Protein AF-A0A9R1XN30-F1 (afdb_monomer)

Sequence (124 aa):
MEALRVLDIILRQHATKQGCLLVRQSFFHNDVKNFADVGGGVLRCRGFHSSFRTSQGGLSLNIDVSTTMIIQPGPVVDFLIANQNVKDPYSVDWAKAKRTLKNLRVKTSPTNTEYKITGLSEKP

Mean predicted aligned error: 4.62 Å

Radius of gyration: 19.29 Å; Cα contacts (8 Å, |Δi|>4): 174; chains: 1; bounding box: 49×26×51 Å

Secondary structure (DSSP, 8-state):
-HHHHHHHHHHHHHHHHTTPEEETTEEE---GGGEEEEETTEEEEEEEEEEEEEETTEEEEEEEEEEEEEEPSS-HHHHHHHHHT-SSGGG--HHHHHHHHTT-EEE-TTT--EEE-----S--

Structure (mmCIF, N/CA/C/O backbone):
data_AF-A0A9R1XN30-F1
#
_entry.id   AF-A0A9R1XN30-F1
#
loop_
_atom_site.group_PDB
_atom_site.id
_atom_site.type_symbol
_atom_site.label_atom_id
_atom_site.label_alt_id
_atom_site.label_comp_id
_atom_site.label_asym_id
_atom_site.label_entity_id
_atom_site.label_seq_id
_atom_site.pdbx_PDB_ins_code
_atom_site.Cartn_x
_atom_site.Cartn_y
_atom_site.Cartn_z
_atom_site.occupancy
_atom_site.B_iso_or_equiv
_atom_site.auth_seq_id
_atom_site.auth_comp_id
_atom_site.auth_asym_id
_atom_site.auth_atom_id
_atom_site.pdbx_PDB_model_num
ATOM 1 N N . MET A 1 1 ? -23.184 12.483 19.495 1.00 63.50 1 MET A N 1
ATOM 2 C CA . MET A 1 1 ? -22.300 12.014 18.401 1.00 63.50 1 MET A CA 1
ATOM 3 C C . MET A 1 1 ? -20.848 12.440 18.597 1.00 63.50 1 MET A C 1
ATOM 5 O O . MET A 1 1 ? -19.976 11.605 18.402 1.00 63.50 1 MET A O 1
ATOM 9 N N . GLU A 1 2 ? -20.578 13.670 19.048 1.00 83.38 2 GLU A N 1
ATOM 10 C CA . GLU A 1 2 ? -19.204 14.181 19.225 1.00 83.38 2 GLU A CA 1
ATOM 11 C C . GLU A 1 2 ? -18.306 13.333 20.143 1.00 83.38 2 GLU A C 1
ATOM 13 O O . GLU A 1 2 ? -17.148 13.105 19.812 1.00 83.38 2 GLU A O 1
ATOM 18 N N . ALA A 1 3 ? -18.830 12.776 21.242 1.00 89.06 3 ALA A N 1
ATOM 19 C CA . ALA A 1 3 ? -18.029 11.948 22.152 1.00 89.06 3 ALA A CA 1
ATOM 20 C C . ALA A 1 3 ? -17.446 10.684 21.482 1.00 89.06 3 ALA A C 1
ATOM 22 O O . ALA A 1 3 ? -16.277 10.371 21.683 1.00 89.06 3 ALA A O 1
ATOM 23 N N . LEU A 1 4 ? -18.218 9.991 20.631 1.00 92.38 4 LEU A N 1
ATOM 24 C CA . LEU A 1 4 ? -17.714 8.829 19.879 1.00 92.38 4 LEU A CA 1
ATOM 25 C C . LEU A 1 4 ? -16.614 9.234 18.898 1.00 92.38 4 LEU A C 1
ATOM 27 O O . LEU A 1 4 ? -15.606 8.546 18.772 1.00 92.38 4 LEU A O 1
ATOM 31 N N . ARG A 1 5 ? -16.784 10.387 18.244 1.00 91.06 5 ARG A N 1
ATOM 32 C CA . ARG A 1 5 ? -15.788 10.929 17.321 1.00 91.06 5 ARG A CA 1
ATOM 33 C C . ARG A 1 5 ? -14.474 11.239 18.036 1.00 91.06 5 ARG A C 1
ATOM 35 O O . ARG A 1 5 ? -13.416 10.950 17.489 1.00 91.06 5 ARG A O 1
ATOM 42 N N . VAL A 1 6 ? -14.530 11.792 19.249 1.00 95.06 6 VAL A N 1
ATOM 43 C CA . VAL A 1 6 ? -13.336 12.024 20.079 1.00 95.06 6 VAL A CA 1
ATOM 44 C C . VAL A 1 6 ? -12.625 10.704 20.379 1.00 95.06 6 VAL A C 1
ATOM 46 O O . VAL A 1 6 ? -11.412 10.618 20.205 1.00 95.06 6 VAL A O 1
ATOM 49 N N . LEU A 1 7 ? -13.363 9.658 20.751 1.00 95.31 7 LEU A N 1
ATOM 50 C CA . LEU A 1 7 ? -12.785 8.339 21.019 1.00 95.31 7 LEU A CA 1
ATOM 51 C C . LEU A 1 7 ? -12.140 7.710 19.768 1.00 95.31 7 LEU A C 1
ATOM 53 O O . LEU A 1 7 ? -11.019 7.205 19.843 1.00 95.31 7 LEU A O 1
ATOM 57 N N . ASP A 1 8 ? -12.789 7.806 18.605 1.00 93.44 8 ASP A N 1
ATOM 58 C CA . ASP A 1 8 ? -12.220 7.350 17.328 1.00 93.44 8 ASP A CA 1
ATOM 59 C C . ASP A 1 8 ? -10.950 8.139 16.949 1.00 93.44 8 ASP A C 1
ATOM 61 O O . ASP A 1 8 ? -9.981 7.574 16.433 1.00 93.44 8 ASP A O 1
ATOM 65 N N . ILE A 1 9 ? -10.916 9.449 17.227 1.00 94.06 9 ILE A N 1
ATOM 66 C CA . ILE A 1 9 ? -9.724 10.286 17.025 1.00 94.06 9 ILE A CA 1
ATOM 67 C C . ILE A 1 9 ? -8.586 9.833 17.944 1.00 94.06 9 ILE A C 1
ATOM 69 O O . ILE A 1 9 ? -7.452 9.732 17.474 1.00 94.06 9 ILE A O 1
ATOM 73 N N . ILE A 1 10 ? -8.868 9.525 19.213 1.00 94.62 10 ILE A N 1
ATOM 74 C CA . ILE A 1 10 ? -7.865 9.032 20.168 1.00 94.62 10 ILE A CA 1
ATOM 75 C C . ILE A 1 10 ? -7.244 7.723 19.667 1.00 94.62 10 ILE A C 1
ATOM 77 O O . ILE A 1 10 ? -6.015 7.618 19.632 1.00 94.62 10 ILE A O 1
ATOM 81 N N . LEU A 1 11 ? -8.054 6.762 19.203 1.00 93.62 11 LEU A N 1
ATOM 82 C CA . LEU A 1 11 ? -7.545 5.520 18.600 1.00 93.62 11 LEU A CA 1
ATOM 83 C C . LEU A 1 11 ? -6.632 5.810 17.410 1.00 93.62 11 LEU A C 1
ATOM 85 O O . LEU A 1 11 ? -5.521 5.285 17.320 1.00 93.62 11 LEU A O 1
ATOM 89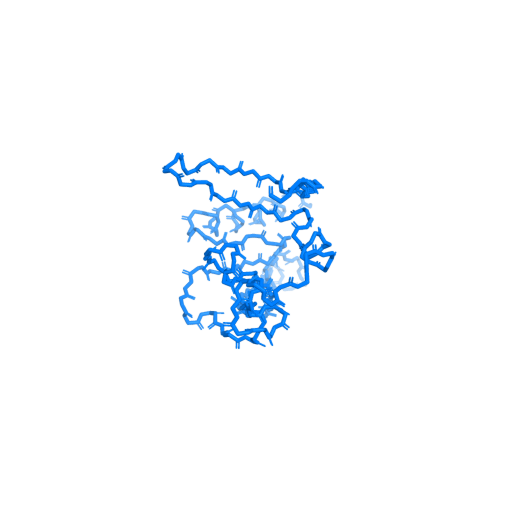 N N . ARG A 1 12 ? -7.067 6.702 16.517 1.00 93.75 12 ARG A N 1
ATOM 90 C CA . ARG A 1 12 ? -6.293 7.068 15.331 1.00 93.75 12 ARG A CA 1
ATOM 91 C C . ARG A 1 12 ? -4.970 7.743 15.675 1.00 93.75 12 ARG A C 1
ATOM 93 O O . ARG A 1 12 ? -3.946 7.425 15.068 1.00 93.75 12 ARG A O 1
ATOM 100 N N . GLN A 1 13 ? -4.966 8.652 16.643 1.00 93.62 13 GLN A N 1
ATOM 101 C CA . GLN A 1 13 ? -3.751 9.314 17.116 1.00 93.62 13 GLN A CA 1
ATOM 102 C C . GLN A 1 13 ? -2.799 8.322 17.785 1.00 93.62 13 GLN A C 1
ATOM 104 O O . GLN A 1 13 ? -1.595 8.377 17.540 1.00 93.62 13 GLN A O 1
ATOM 109 N N . HIS A 1 14 ? -3.325 7.394 18.585 1.00 93.19 14 HIS A N 1
ATOM 110 C CA . HIS A 1 14 ? -2.531 6.345 19.215 1.00 93.19 14 HIS A CA 1
ATOM 111 C C . HIS A 1 14 ? -1.850 5.449 18.172 1.00 93.19 14 HIS A C 1
ATOM 113 O O . HIS A 1 14 ? -0.634 5.275 18.219 1.00 93.19 14 HIS A O 1
ATOM 119 N N . ALA A 1 15 ? -2.594 4.973 17.171 1.00 92.06 15 ALA A N 1
ATOM 120 C CA . ALA A 1 15 ? -2.039 4.169 16.083 1.00 92.06 15 ALA A CA 1
ATOM 121 C C . ALA A 1 15 ? -0.995 4.938 15.250 1.00 92.06 15 ALA A C 1
ATOM 123 O O . ALA A 1 15 ? 0.043 4.384 14.891 1.00 92.06 15 ALA A O 1
ATOM 124 N N . THR A 1 16 ? -1.221 6.235 14.998 1.00 90.88 16 THR A N 1
ATOM 125 C CA . THR A 1 16 ? -0.245 7.098 14.302 1.00 90.88 16 THR A CA 1
ATOM 126 C C . THR A 1 16 ? 1.081 7.163 15.060 1.00 90.88 16 THR A C 1
ATOM 128 O O . THR A 1 16 ? 2.140 7.026 14.454 1.00 90.88 16 THR A O 1
ATOM 131 N N . LYS A 1 17 ? 1.039 7.329 16.391 1.00 92.75 17 LYS A N 1
ATOM 132 C CA . LYS A 1 17 ? 2.241 7.371 17.245 1.00 92.75 17 LYS A CA 1
ATOM 133 C C . LYS A 1 17 ? 3.031 6.061 17.229 1.00 92.75 17 LYS A C 1
ATOM 135 O O . LYS A 1 17 ? 4.235 6.085 17.448 1.00 92.75 17 LYS A O 1
ATOM 140 N N . GLN A 1 18 ? 2.370 4.941 16.946 1.00 89.94 18 GLN A N 1
ATOM 141 C CA . GLN A 1 18 ? 3.007 3.632 16.780 1.00 89.94 18 GLN A CA 1
ATOM 142 C C . GLN A 1 18 ? 3.544 3.388 15.358 1.00 89.94 18 GLN A C 1
ATOM 144 O O . GLN A 1 18 ? 4.004 2.290 15.061 1.00 89.94 18 GLN A O 1
ATOM 149 N N . GLY A 1 19 ? 3.462 4.373 14.456 1.00 88.62 19 GLY A N 1
ATOM 150 C CA . GLY A 1 19 ? 3.912 4.219 13.072 1.00 88.62 19 GLY A CA 1
ATOM 151 C C . GLY A 1 19 ? 3.001 3.332 12.219 1.00 88.62 19 GLY A C 1
ATOM 152 O O . GLY A 1 19 ? 3.457 2.767 11.227 1.00 88.62 19 GLY A O 1
ATOM 153 N N . CYS A 1 20 ? 1.723 3.186 12.586 1.00 91.88 20 CYS A N 1
ATOM 154 C CA . CYS A 1 20 ? 0.767 2.449 11.762 1.00 91.88 20 CYS A CA 1
ATOM 155 C C . CYS A 1 20 ? 0.481 3.195 10.457 1.00 91.88 20 CYS A C 1
ATOM 157 O O . CYS A 1 20 ? 0.215 4.401 10.459 1.00 91.88 20 CYS A O 1
ATOM 159 N N . LEU A 1 21 ? 0.404 2.455 9.354 1.00 91.75 21 LEU A N 1
ATOM 160 C CA . LEU A 1 21 ? -0.250 2.938 8.150 1.00 91.75 21 LEU A CA 1
ATOM 161 C C . LEU A 1 21 ? -1.757 3.047 8.425 1.00 91.75 21 LEU A C 1
ATOM 163 O O . LEU A 1 21 ? -2.417 2.086 8.819 1.00 91.75 21 LEU A O 1
ATOM 167 N N . LEU A 1 22 ? -2.293 4.246 8.213 1.00 92.94 22 LEU A N 1
ATOM 168 C CA . LEU A 1 22 ? -3.699 4.568 8.411 1.00 92.94 22 LEU A CA 1
ATOM 169 C C . LEU A 1 22 ? -4.439 4.572 7.079 1.00 92.94 22 LEU A C 1
ATOM 171 O O . LEU A 1 22 ? -4.182 5.426 6.229 1.00 92.94 22 LEU A O 1
ATOM 175 N N . VAL A 1 23 ? -5.421 3.687 6.926 1.00 91.31 23 VAL A N 1
ATOM 176 C CA . VAL A 1 23 ? -6.332 3.697 5.776 1.00 91.31 23 VAL A CA 1
ATOM 177 C C . VAL A 1 23 ? -7.759 3.740 6.300 1.00 91.31 23 VAL A C 1
ATOM 179 O O . VAL A 1 23 ? -8.301 2.744 6.767 1.00 91.31 23 VAL A O 1
ATOM 182 N N . ARG A 1 24 ? -8.387 4.919 6.221 1.00 88.12 24 ARG A N 1
ATOM 183 C CA . ARG A 1 24 ? -9.726 5.174 6.783 1.00 88.12 24 ARG A CA 1
ATOM 184 C C . ARG A 1 24 ? -9.760 4.874 8.295 1.00 88.12 24 ARG A C 1
ATOM 186 O O . ARG A 1 24 ? -9.078 5.563 9.046 1.00 88.12 24 ARG A O 1
ATOM 193 N N . GLN A 1 25 ? -10.555 3.892 8.722 1.00 90.12 25 GLN A N 1
ATOM 194 C CA . GLN A 1 25 ? -10.669 3.409 10.108 1.00 90.12 25 GLN A CA 1
ATOM 195 C C . GLN A 1 25 ? -9.882 2.107 10.340 1.00 90.12 25 GLN A C 1
ATOM 197 O O . GLN A 1 25 ? -10.100 1.423 11.336 1.00 90.12 25 GLN A O 1
ATOM 202 N N . SER A 1 26 ? -8.999 1.747 9.406 1.00 95.00 26 SER A N 1
ATOM 203 C CA . SER A 1 26 ? -8.133 0.579 9.515 1.00 95.00 26 SER A CA 1
ATOM 204 C C . SER A 1 26 ? -6.688 0.986 9.799 1.00 95.00 26 SER A C 1
ATOM 206 O O . SER A 1 26 ? -6.167 1.962 9.246 1.00 95.00 26 SER A O 1
ATOM 208 N N . PHE A 1 27 ? -6.053 0.208 10.668 1.00 94.94 27 PHE A N 1
ATOM 209 C CA . PHE A 1 27 ? -4.722 0.421 11.221 1.00 94.94 27 PHE A CA 1
ATOM 210 C C . PHE A 1 27 ? -3.831 -0.754 10.832 1.00 94.94 27 PHE A C 1
ATOM 212 O O . PHE A 1 27 ? -4.164 -1.903 11.124 1.00 94.94 27 PHE A O 1
ATOM 219 N N . PHE A 1 28 ? -2.712 -0.470 10.172 1.00 95.19 28 PHE A N 1
ATOM 220 C CA . PHE A 1 28 ? -1.787 -1.477 9.659 1.00 95.19 28 PHE A CA 1
ATOM 221 C C . PHE A 1 28 ? -0.399 -1.253 10.260 1.00 95.19 28 PHE A C 1
ATOM 223 O O . PHE A 1 28 ? 0.307 -0.315 9.884 1.00 95.19 28 PHE A O 1
ATOM 230 N N . HIS A 1 29 ? -0.017 -2.083 11.230 1.00 89.44 29 HIS A N 1
ATOM 231 C CA . HIS A 1 29 ? 1.277 -1.975 11.904 1.00 89.44 29 HIS A CA 1
ATOM 232 C C . HIS A 1 29 ? 2.420 -2.391 10.982 1.00 89.44 29 HIS A C 1
ATOM 234 O O . HIS A 1 29 ? 2.353 -3.444 10.344 1.00 89.44 29 HIS A O 1
ATOM 240 N N . ASN A 1 30 ? 3.494 -1.600 10.987 1.00 86.00 30 ASN A N 1
ATOM 241 C CA . ASN A 1 30 ? 4.721 -1.878 10.244 1.00 86.00 30 ASN A CA 1
ATOM 242 C C . ASN A 1 30 ? 5.589 -2.942 10.944 1.00 86.00 30 ASN A C 1
ATOM 244 O O . ASN A 1 30 ? 6.724 -2.685 11.335 1.00 86.00 30 ASN A O 1
ATOM 248 N N . ASP A 1 31 ? 5.020 -4.126 11.145 1.00 88.44 31 ASP A N 1
ATOM 249 C CA . ASP A 1 31 ? 5.699 -5.288 11.709 1.00 88.44 31 ASP A CA 1
ATOM 250 C C . ASP A 1 31 ? 5.845 -6.349 10.620 1.00 88.44 31 ASP A C 1
ATOM 252 O O . ASP A 1 31 ? 4.875 -6.663 9.928 1.00 88.44 31 ASP A O 1
ATOM 256 N N . VAL A 1 32 ? 7.043 -6.916 10.475 1.00 86.25 32 VAL A N 1
ATOM 257 C CA . VAL A 1 32 ? 7.374 -7.887 9.421 1.00 86.25 32 VAL A CA 1
ATOM 258 C C . VAL A 1 32 ? 6.386 -9.058 9.399 1.00 86.25 32 VAL A C 1
ATOM 260 O O . VAL A 1 32 ? 5.999 -9.500 8.321 1.00 86.25 32 VAL A O 1
ATOM 263 N N . LYS A 1 33 ? 5.878 -9.499 10.559 1.00 91.69 33 LYS A N 1
ATOM 264 C CA . LYS A 1 33 ? 4.891 -10.597 10.639 1.00 91.69 33 LYS A CA 1
ATOM 265 C C . LYS A 1 33 ? 3.527 -10.268 10.014 1.00 91.69 33 LYS A C 1
ATOM 267 O O . LYS A 1 33 ? 2.750 -11.177 9.729 1.00 91.69 33 LYS A O 1
ATOM 272 N N . ASN A 1 34 ? 3.212 -8.985 9.832 1.00 93.06 34 ASN A N 1
ATOM 273 C CA . ASN A 1 34 ? 1.967 -8.538 9.206 1.00 93.06 34 ASN A CA 1
ATOM 274 C C . ASN A 1 34 ? 2.070 -8.473 7.684 1.00 93.06 34 ASN A C 1
ATOM 276 O O . ASN A 1 34 ? 1.039 -8.322 7.021 1.00 93.06 34 ASN A O 1
ATOM 280 N N . PHE A 1 35 ? 3.280 -8.589 7.136 1.00 95.06 35 PHE A N 1
ATOM 281 C CA . PHE A 1 35 ? 3.515 -8.585 5.705 1.00 95.06 35 PHE A CA 1
ATOM 282 C C . PHE A 1 35 ? 3.664 -10.006 5.170 1.00 95.06 35 PHE A C 1
ATOM 284 O O . PHE A 1 35 ? 4.235 -10.884 5.811 1.00 95.06 35 PHE A O 1
ATOM 291 N N . ALA A 1 36 ? 3.135 -10.244 3.977 1.00 96.12 36 ALA A N 1
ATOM 292 C CA . ALA A 1 36 ? 3.405 -11.455 3.217 1.00 96.12 36 ALA A CA 1
ATOM 293 C C . ALA A 1 36 ? 3.508 -11.105 1.738 1.00 96.12 36 ALA A C 1
ATOM 295 O O . ALA A 1 36 ? 2.663 -10.369 1.228 1.00 96.12 36 ALA A O 1
ATOM 296 N N . ASP A 1 37 ? 4.524 -11.633 1.067 1.00 95.44 37 ASP A N 1
ATOM 297 C CA . ASP A 1 37 ? 4.672 -11.481 -0.376 1.00 95.44 37 ASP A CA 1
ATOM 298 C C . ASP A 1 37 ? 3.507 -12.169 -1.103 1.00 95.44 37 ASP A C 1
ATOM 300 O O . ASP A 1 37 ? 3.117 -13.290 -0.763 1.00 95.44 37 ASP A O 1
ATOM 304 N N . VAL A 1 38 ? 2.915 -11.463 -2.066 1.00 95.69 38 VAL A N 1
ATOM 305 C CA . VAL A 1 38 ? 1.867 -11.989 -2.956 1.00 95.69 38 VAL A CA 1
ATOM 306 C C . VAL A 1 38 ? 2.310 -12.023 -4.421 1.00 95.69 38 VAL A C 1
ATOM 308 O O . VAL A 1 38 ? 1.518 -12.380 -5.291 1.00 95.69 38 VAL A O 1
ATOM 311 N N . GLY A 1 39 ? 3.570 -11.684 -4.695 1.00 95.19 39 GLY A N 1
ATOM 312 C CA . GLY A 1 39 ? 4.168 -11.609 -6.019 1.00 95.19 39 GLY A CA 1
ATOM 313 C C . GLY A 1 39 ? 4.022 -10.234 -6.671 1.00 95.19 39 GLY A C 1
ATOM 314 O O . GLY A 1 39 ? 3.284 -9.355 -6.222 1.00 95.19 39 GLY A O 1
ATOM 315 N N . GLY A 1 40 ? 4.754 -10.030 -7.769 1.00 95.38 40 GLY A N 1
ATOM 316 C CA . GLY A 1 40 ? 4.624 -8.823 -8.591 1.00 95.38 40 GLY A CA 1
ATOM 317 C C . GLY A 1 40 ? 5.117 -7.530 -7.930 1.00 95.38 40 GLY A C 1
ATOM 318 O O . GLY A 1 40 ? 4.682 -6.448 -8.334 1.00 95.38 40 GLY A O 1
ATOM 319 N N . GLY A 1 41 ? 5.973 -7.632 -6.905 1.00 95.69 41 GLY A N 1
ATOM 320 C CA . GLY A 1 41 ? 6.457 -6.491 -6.120 1.00 95.69 41 GLY A CA 1
ATOM 321 C C . GLY A 1 41 ? 5.404 -5.911 -5.169 1.00 95.69 41 GLY A C 1
ATOM 322 O O . GLY A 1 41 ? 5.455 -4.726 -4.833 1.00 95.69 41 GLY A O 1
ATOM 323 N N . VAL A 1 42 ? 4.419 -6.718 -4.764 1.00 96.56 42 VAL A N 1
ATOM 324 C CA . VAL A 1 42 ? 3.317 -6.326 -3.881 1.00 96.56 42 VAL A CA 1
ATOM 325 C C . VAL A 1 42 ? 3.342 -7.187 -2.622 1.00 96.56 42 VAL A C 1
ATOM 327 O O . VAL A 1 42 ? 3.491 -8.403 -2.680 1.00 96.56 42 VAL A O 1
ATOM 330 N N . LEU A 1 43 ? 3.141 -6.551 -1.470 1.00 96.25 43 LEU A N 1
ATOM 331 C CA . LEU A 1 43 ? 2.983 -7.219 -0.184 1.00 96.25 43 LEU A CA 1
ATOM 332 C C . LEU A 1 43 ? 1.530 -7.119 0.275 1.00 96.25 43 LEU A C 1
ATOM 334 O O . LEU A 1 43 ? 0.924 -6.045 0.272 1.00 96.25 43 LEU A O 1
ATOM 338 N N . ARG A 1 44 ? 0.981 -8.227 0.761 1.00 95.62 44 ARG A N 1
ATOM 339 C CA . ARG A 1 44 ? -0.201 -8.227 1.623 1.00 95.62 44 ARG A CA 1
ATOM 340 C C . ARG A 1 44 ? 0.191 -7.668 2.985 1.00 95.62 44 ARG A C 1
ATOM 342 O O . ARG A 1 44 ? 1.148 -8.147 3.574 1.00 95.62 44 ARG A O 1
ATOM 349 N N . CYS A 1 45 ? -0.588 -6.736 3.513 1.00 95.44 45 CYS A N 1
ATOM 350 C CA . CYS A 1 45 ? -0.432 -6.154 4.838 1.00 95.44 45 CYS A CA 1
ATOM 351 C C . CYS A 1 45 ? -1.695 -6.405 5.676 1.00 95.44 45 CYS A C 1
ATOM 353 O O . CYS A 1 45 ? -2.802 -6.022 5.281 1.00 95.44 45 CYS A O 1
ATOM 355 N N . ARG A 1 46 ? -1.538 -7.067 6.825 1.00 95.75 46 ARG A N 1
ATOM 356 C CA . ARG A 1 46 ? -2.615 -7.323 7.788 1.00 95.75 46 ARG A CA 1
ATOM 357 C C . ARG A 1 46 ? -2.711 -6.189 8.809 1.00 95.75 46 ARG A C 1
ATOM 359 O O . ARG A 1 46 ? -1.704 -5.656 9.262 1.00 95.75 46 ARG A O 1
ATOM 366 N N . GLY A 1 47 ? -3.934 -5.854 9.183 1.00 95.00 47 GLY A N 1
ATOM 367 C CA . GLY A 1 47 ? -4.255 -4.850 10.184 1.00 95.00 47 GLY A CA 1
ATOM 368 C C . GLY A 1 47 ? -5.640 -5.085 10.769 1.00 95.00 47 GLY A C 1
ATOM 369 O O . GLY A 1 47 ? -6.217 -6.165 10.619 1.00 95.00 47 GLY A O 1
ATOM 370 N N . PHE A 1 48 ? -6.190 -4.057 11.404 1.00 95.00 48 PHE A N 1
ATOM 371 C CA . PHE A 1 48 ? -7.514 -4.113 12.018 1.00 95.00 48 PHE A CA 1
ATOM 372 C C . PHE A 1 48 ? -8.308 -2.859 11.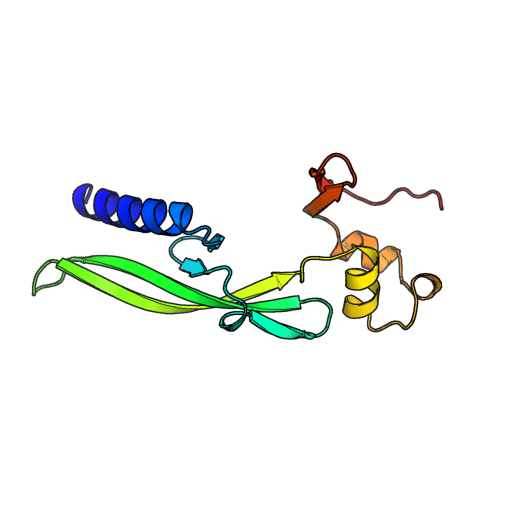694 1.00 95.00 48 PHE A C 1
ATOM 374 O O . PHE A 1 48 ? -7.775 -1.754 11.737 1.00 95.00 48 PHE A O 1
ATOM 381 N N . HIS A 1 49 ? -9.586 -3.028 11.391 1.00 95.12 49 HIS A N 1
ATOM 382 C CA . HIS A 1 49 ? -10.573 -1.966 11.459 1.00 95.12 49 HIS A CA 1
ATOM 383 C C . HIS A 1 49 ? -10.968 -1.777 12.921 1.00 95.12 49 HIS A C 1
ATOM 385 O O . HIS A 1 49 ? -11.201 -2.765 13.618 1.00 95.12 49 HIS A O 1
ATOM 391 N N . SER A 1 50 ? -11.053 -0.539 13.406 1.00 94.50 50 SER A N 1
ATOM 392 C CA . SER A 1 50 ? -11.598 -0.286 14.746 1.00 94.50 50 SER A CA 1
ATOM 393 C C . SER A 1 50 ? -12.443 0.983 14.797 1.00 94.50 50 SER A C 1
ATOM 395 O O . SER A 1 50 ? -12.042 2.025 14.277 1.00 94.50 50 SER A O 1
ATOM 397 N N . SER A 1 51 ? -13.614 0.897 15.434 1.00 93.62 51 SER A N 1
ATOM 398 C CA . SER A 1 51 ? -14.530 2.034 15.607 1.00 93.62 51 SER A CA 1
ATOM 399 C C . SER A 1 51 ? -15.376 1.895 16.868 1.00 93.62 51 SER A C 1
ATOM 401 O O . SER A 1 51 ? -15.945 0.823 17.105 1.00 93.62 51 SER A O 1
ATOM 403 N N . PHE A 1 52 ? -15.546 2.971 17.626 1.00 95.12 52 PHE A N 1
ATOM 404 C CA . PHE A 1 52 ? -16.477 2.986 18.749 1.00 95.12 52 PHE A CA 1
ATOM 405 C C . PHE A 1 52 ? -17.937 3.072 18.284 1.00 95.12 52 PHE A C 1
ATOM 407 O O . PHE A 1 52 ? -18.286 3.801 17.353 1.00 95.12 52 PHE A O 1
ATOM 414 N N . ARG A 1 53 ? -18.820 2.328 18.956 1.00 93.81 53 ARG A N 1
ATOM 415 C CA . ARG A 1 53 ? -20.260 2.258 18.676 1.00 93.81 53 ARG A CA 1
ATOM 416 C C . ARG A 1 53 ? -21.062 2.300 19.972 1.00 93.81 53 ARG A C 1
ATOM 418 O O . ARG A 1 53 ? -20.713 1.645 20.952 1.00 93.81 53 ARG A O 1
ATOM 425 N N . THR A 1 54 ? -22.175 3.024 19.963 1.00 93.06 54 THR A N 1
ATOM 426 C CA . THR A 1 54 ? -23.216 2.880 20.989 1.00 93.06 54 THR A CA 1
ATOM 427 C C . THR A 1 54 ? -24.031 1.625 20.713 1.00 93.06 54 THR A C 1
ATOM 429 O O . THR A 1 54 ? -24.475 1.413 19.587 1.00 93.06 54 THR A O 1
ATOM 432 N N . SER A 1 55 ? -24.257 0.824 21.744 1.00 90.75 55 SER A N 1
ATOM 433 C CA . SER A 1 55 ? -25.115 -0.359 21.734 1.00 90.75 55 SER A CA 1
ATOM 434 C C . SER A 1 55 ? -26.133 -0.267 22.876 1.00 90.75 55 SER A C 1
ATOM 436 O O . SER A 1 55 ? -25.995 0.581 23.759 1.00 90.75 55 SER A O 1
ATOM 438 N N . GLN A 1 56 ? -27.138 -1.148 22.894 1.00 90.94 56 GLN A N 1
ATOM 439 C CA . GLN A 1 56 ? -28.079 -1.234 24.022 1.00 90.94 56 GLN A CA 1
ATOM 440 C C . GLN A 1 56 ? -27.371 -1.553 25.352 1.00 90.94 56 GLN A C 1
ATOM 442 O O . GLN A 1 56 ? -27.820 -1.108 26.401 1.00 90.94 56 GLN A O 1
ATOM 447 N N . GLY A 1 57 ? -26.234 -2.259 25.304 1.00 92.12 57 GLY A N 1
ATOM 448 C CA . GLY A 1 57 ? -25.382 -2.550 26.462 1.00 92.12 57 GLY A CA 1
ATOM 449 C C . GLY A 1 57 ? -24.367 -1.452 26.800 1.00 92.12 57 GLY A C 1
ATOM 450 O O . GLY A 1 57 ? -23.475 -1.683 27.610 1.00 92.1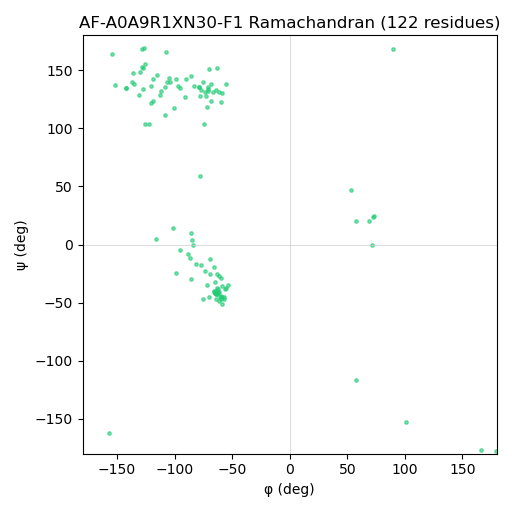2 57 GLY A O 1
ATOM 451 N N . GLY A 1 58 ? -24.459 -0.273 26.174 1.00 92.44 58 GLY A N 1
ATOM 452 C CA . GLY A 1 58 ? -23.531 0.840 26.372 1.00 92.44 58 GLY A CA 1
ATOM 453 C C . GLY A 1 58 ? -22.491 0.979 25.258 1.00 92.44 58 GLY A C 1
ATOM 454 O O . GLY A 1 58 ? -22.738 0.642 24.096 1.00 92.44 58 GLY A O 1
ATOM 455 N N . LEU A 1 59 ? -21.331 1.545 25.593 1.00 94.44 59 LEU A N 1
ATOM 456 C CA . LEU A 1 59 ? -20.244 1.785 24.643 1.00 94.44 59 LEU A CA 1
ATOM 457 C C . LEU A 1 59 ? -19.535 0.474 24.287 1.00 94.44 59 LEU A C 1
ATOM 459 O O . LEU A 1 59 ? -19.114 -0.274 25.161 1.00 94.44 59 LEU A O 1
ATOM 463 N N . SER A 1 60 ? -19.347 0.240 22.995 1.00 95.00 60 SER A N 1
ATOM 464 C CA . SER A 1 60 ? -18.627 -0.912 22.457 1.00 95.00 60 SER A CA 1
ATOM 465 C C . SER A 1 60 ? -17.543 -0.457 21.486 1.00 95.00 60 SER A C 1
ATOM 467 O O . SER A 1 60 ? -17.664 0.595 20.852 1.00 95.00 60 SER A O 1
ATOM 469 N N . LEU A 1 61 ? -16.480 -1.248 21.366 1.00 94.44 61 LEU A N 1
ATOM 470 C CA . LEU A 1 61 ? -15.452 -1.078 20.348 1.00 94.44 61 LEU A CA 1
ATOM 471 C C . LEU A 1 61 ? -15.602 -2.210 19.334 1.00 94.44 61 LEU A C 1
ATOM 473 O O . LEU A 1 61 ? -15.369 -3.370 19.660 1.00 94.44 61 LEU A O 1
ATOM 477 N N . ASN A 1 62 ? -16.009 -1.871 18.114 1.00 94.12 62 ASN A N 1
ATOM 478 C CA . ASN A 1 62 ? -16.048 -2.827 17.016 1.00 94.12 62 ASN A CA 1
ATOM 479 C C . ASN A 1 62 ? -14.630 -3.019 16.470 1.00 94.12 62 ASN A C 1
ATOM 481 O O . ASN A 1 62 ? -13.991 -2.019 16.134 1.00 94.12 62 ASN A O 1
ATOM 485 N N . ILE A 1 63 ? -14.163 -4.266 16.369 1.00 95.25 63 ILE A N 1
ATOM 486 C CA . ILE A 1 63 ? -12.851 -4.630 15.821 1.00 95.25 63 ILE A CA 1
ATOM 487 C C . ILE A 1 63 ? -13.037 -5.748 14.799 1.00 95.25 63 ILE A C 1
ATOM 489 O O . ILE A 1 63 ? -13.633 -6.774 15.114 1.00 95.25 63 ILE A O 1
ATOM 493 N N . ASP A 1 64 ? -12.479 -5.564 13.605 1.00 95.81 64 ASP A N 1
ATOM 494 C CA . ASP A 1 64 ? -12.474 -6.582 12.551 1.00 95.81 64 ASP A CA 1
ATOM 495 C C . ASP A 1 64 ? -11.098 -6.667 11.881 1.00 95.81 64 ASP A C 1
ATOM 497 O O . ASP A 1 64 ? -10.385 -5.665 11.759 1.00 95.81 64 ASP A O 1
ATOM 501 N N . VAL A 1 65 ? -10.702 -7.860 11.440 1.00 95.19 65 VAL A N 1
ATOM 502 C CA . VAL A 1 65 ? -9.454 -8.063 10.702 1.00 95.19 65 VAL A CA 1
ATOM 503 C C . VAL A 1 65 ? -9.560 -7.359 9.352 1.00 95.19 65 VAL A C 1
ATOM 505 O O . VAL A 1 65 ? -10.511 -7.521 8.599 1.00 95.19 65 VAL A O 1
ATOM 508 N N . SER A 1 66 ? -8.541 -6.579 9.012 1.00 95.06 66 SER A N 1
ATOM 509 C CA . SER A 1 66 ? -8.427 -5.911 7.718 1.00 95.06 66 SER A CA 1
ATOM 510 C C . SER A 1 66 ? -7.180 -6.396 6.998 1.00 95.06 66 SER A C 1
ATOM 512 O O . SER A 1 66 ? -6.130 -6.605 7.601 1.00 95.06 66 SER A O 1
ATOM 514 N N . THR A 1 67 ? -7.275 -6.552 5.684 1.00 94.94 67 THR A N 1
ATOM 515 C CA . THR A 1 67 ? -6.122 -6.847 4.832 1.00 94.94 67 THR A CA 1
ATOM 516 C C . THR A 1 67 ? -6.087 -5.841 3.694 1.00 94.94 67 THR A C 1
ATOM 518 O O . THR A 1 67 ? -7.108 -5.582 3.065 1.00 94.94 67 THR A O 1
ATOM 521 N N . THR A 1 68 ? -4.915 -5.277 3.428 1.00 95.00 68 THR A N 1
ATOM 522 C CA . THR A 1 68 ? -4.668 -4.410 2.272 1.00 95.00 68 THR A CA 1
ATOM 523 C C . THR A 1 68 ? -3.438 -4.889 1.514 1.00 95.00 68 THR A C 1
ATOM 525 O O . THR A 1 68 ? -2.679 -5.723 2.004 1.00 95.00 68 THR A O 1
ATOM 528 N N . MET A 1 69 ? -3.229 -4.360 0.316 1.00 94.81 69 MET A N 1
ATOM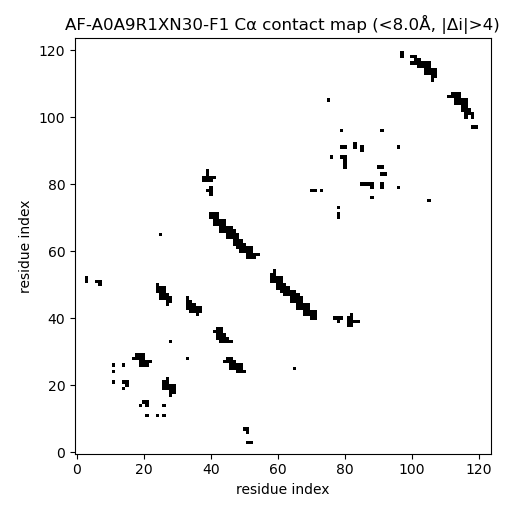 529 C CA . MET A 1 69 ? -1.991 -4.531 -0.438 1.00 94.81 69 MET A CA 1
ATOM 530 C C . MET A 1 69 ? -1.178 -3.240 -0.386 1.00 94.81 69 MET A C 1
ATOM 532 O O . MET A 1 69 ? -1.743 -2.144 -0.417 1.00 94.81 69 MET A O 1
ATOM 536 N N . ILE A 1 70 ? 0.140 -3.374 -0.309 1.00 93.69 70 ILE A N 1
ATOM 537 C CA . ILE A 1 70 ? 1.097 -2.281 -0.454 1.00 93.69 70 ILE A CA 1
ATOM 538 C C . ILE A 1 70 ? 2.138 -2.663 -1.499 1.00 93.69 70 ILE A C 1
ATOM 540 O O . ILE A 1 70 ? 2.433 -3.840 -1.693 1.00 93.69 70 ILE A O 1
ATOM 544 N N . ILE A 1 71 ? 2.719 -1.670 -2.158 1.00 94.88 71 ILE A N 1
ATOM 545 C CA . ILE A 1 71 ? 3.897 -1.905 -2.992 1.00 94.88 71 ILE A CA 1
ATOM 546 C C . ILE A 1 71 ? 5.072 -2.191 -2.065 1.00 94.88 71 ILE A C 1
ATOM 548 O O . ILE A 1 71 ? 5.255 -1.487 -1.069 1.00 94.88 71 ILE A O 1
ATOM 552 N N . GLN A 1 72 ? 5.845 -3.225 -2.385 1.00 94.50 72 GLN A N 1
ATOM 553 C CA . GLN A 1 72 ? 7.051 -3.555 -1.646 1.00 94.50 72 GLN A CA 1
ATOM 554 C C . GLN A 1 72 ? 8.022 -2.365 -1.698 1.00 94.50 72 GLN A C 1
ATOM 556 O O . GLN A 1 72 ? 8.394 -1.934 -2.792 1.00 94.50 72 GLN A O 1
ATOM 561 N N . PRO A 1 73 ? 8.441 -1.814 -0.545 1.00 92.62 73 PRO A N 1
ATOM 562 C CA . PRO A 1 73 ? 9.445 -0.762 -0.528 1.00 92.62 73 PRO A CA 1
ATOM 563 C C . PRO A 1 73 ? 10.763 -1.267 -1.121 1.00 92.62 73 PRO A C 1
ATOM 565 O O . PRO A 1 73 ? 11.257 -2.324 -0.734 1.00 92.62 73 PRO A O 1
ATOM 568 N N . GLY A 1 74 ? 11.338 -0.501 -2.044 1.00 94.88 74 GLY A N 1
ATOM 569 C CA . GLY A 1 74 ? 12.580 -0.862 -2.717 1.00 94.88 74 GLY A CA 1
ATOM 570 C C . GLY A 1 74 ? 12.846 0.005 -3.947 1.00 94.88 74 GLY A C 1
ATOM 571 O O . GLY A 1 74 ? 12.086 0.944 -4.218 1.00 94.88 74 GLY A O 1
ATOM 572 N N . PRO A 1 75 ? 13.928 -0.280 -4.689 1.00 96.31 75 PRO A N 1
ATOM 573 C CA . PRO A 1 75 ? 14.215 0.380 -5.954 1.00 96.31 75 PRO A CA 1
ATOM 574 C C . PRO A 1 75 ? 13.049 0.248 -6.939 1.00 96.31 75 PRO A C 1
ATOM 576 O O . PRO A 1 75 ? 12.461 -0.819 -7.106 1.00 96.31 75 PRO A O 1
ATOM 579 N N . VAL A 1 76 ? 12.734 1.341 -7.639 1.00 96.38 76 VAL A N 1
ATOM 580 C CA . VAL A 1 76 ? 11.638 1.373 -8.626 1.00 96.38 76 VAL A CA 1
ATOM 581 C C . VAL A 1 76 ? 11.851 0.335 -9.731 1.00 96.38 76 VAL A C 1
ATOM 583 O O . VAL A 1 76 ? 10.890 -0.268 -10.203 1.00 96.38 76 VAL A O 1
ATOM 586 N N . VAL A 1 77 ? 13.107 0.112 -10.128 1.00 95.94 77 VAL A N 1
ATOM 587 C CA . VAL A 1 77 ? 13.465 -0.863 -11.164 1.00 95.94 77 VAL A CA 1
ATOM 588 C C . VAL A 1 77 ? 13.154 -2.298 -10.732 1.00 95.94 77 VAL A C 1
ATOM 590 O O . VAL A 1 77 ? 12.554 -3.034 -11.509 1.00 95.94 77 VAL A O 1
ATOM 593 N N . ASP A 1 78 ? 13.438 -2.664 -9.481 1.00 96.81 78 ASP A N 1
ATOM 594 C CA . ASP A 1 78 ? 13.159 -4.005 -8.952 1.00 96.81 78 ASP A CA 1
ATOM 595 C C . ASP A 1 78 ? 11.652 -4.263 -8.886 1.00 96.81 78 ASP A C 1
ATOM 597 O O . ASP A 1 78 ? 11.177 -5.333 -9.272 1.00 96.81 78 ASP A O 1
ATOM 601 N N . PHE A 1 79 ? 10.878 -3.249 -8.481 1.00 97.44 79 PHE A N 1
ATOM 602 C CA . PHE A 1 79 ? 9.419 -3.309 -8.539 1.00 97.44 79 PHE A CA 1
ATOM 603 C C . PHE A 1 79 ? 8.922 -3.545 -9.969 1.00 97.44 79 PHE A C 1
ATOM 605 O O . PHE A 1 79 ? 8.051 -4.384 -10.169 1.00 97.44 79 PHE A O 1
ATOM 612 N N . LEU A 1 80 ? 9.463 -2.846 -10.972 1.00 97.50 80 LEU A N 1
ATOM 613 C CA . LEU A 1 80 ? 9.058 -3.036 -12.369 1.00 97.50 80 LEU A CA 1
ATOM 614 C C . LEU A 1 80 ? 9.414 -4.429 -12.896 1.00 97.50 80 LEU A C 1
ATOM 616 O O . LEU A 1 80 ? 8.584 -5.041 -13.568 1.00 97.50 80 LEU A O 1
ATOM 620 N N . ILE A 1 81 ? 10.605 -4.934 -12.568 1.00 97.69 81 ILE A N 1
ATOM 621 C CA . ILE A 1 81 ? 11.052 -6.285 -12.931 1.00 97.69 81 ILE A CA 1
ATOM 622 C C . ILE A 1 81 ? 10.080 -7.322 -12.363 1.00 97.69 81 ILE A C 1
ATOM 624 O O . ILE A 1 81 ? 9.534 -8.135 -13.112 1.00 97.69 81 ILE A O 1
ATOM 628 N N . ALA A 1 82 ? 9.786 -7.237 -11.063 1.00 97.25 82 ALA A N 1
ATOM 629 C CA . ALA A 1 82 ? 8.855 -8.138 -10.397 1.00 97.25 82 ALA A CA 1
ATOM 630 C C . ALA A 1 82 ? 7.424 -7.994 -10.943 1.00 97.25 82 ALA A C 1
ATOM 632 O O . ALA A 1 82 ? 6.779 -8.988 -11.268 1.00 97.25 82 ALA A O 1
ATOM 633 N N . ASN A 1 83 ? 6.925 -6.763 -11.092 1.00 97.50 83 ASN A N 1
ATOM 634 C CA . ASN A 1 83 ? 5.558 -6.470 -11.533 1.00 97.50 83 ASN A CA 1
ATOM 635 C C . ASN A 1 83 ? 5.276 -6.920 -12.970 1.00 97.50 83 ASN A C 1
ATOM 637 O O . ASN A 1 83 ? 4.144 -7.278 -13.303 1.00 97.50 83 ASN A O 1
ATOM 641 N N . GLN A 1 84 ? 6.291 -6.885 -13.833 1.00 97.31 84 GLN A N 1
ATOM 642 C CA . GLN A 1 84 ? 6.176 -7.336 -15.215 1.00 97.31 84 GLN A CA 1
ATOM 643 C C . GLN A 1 84 ? 6.637 -8.781 -15.423 1.00 97.31 84 GLN A C 1
ATOM 645 O O . GLN A 1 84 ? 6.441 -9.302 -16.518 1.00 97.31 84 GLN A O 1
ATOM 650 N N . ASN A 1 85 ? 7.168 -9.434 -14.383 1.00 97.12 85 ASN A N 1
ATOM 651 C CA . ASN A 1 85 ? 7.723 -10.785 -14.434 1.00 97.12 85 ASN A CA 1
ATOM 652 C C . ASN A 1 85 ? 8.792 -10.938 -15.534 1.00 97.12 85 ASN A C 1
ATOM 654 O O . ASN A 1 85 ? 8.761 -11.872 -16.336 1.00 97.12 85 ASN A O 1
ATOM 658 N N . VAL A 1 86 ? 9.716 -9.979 -15.591 1.00 97.50 86 VAL A N 1
ATOM 659 C CA . VAL A 1 86 ? 10.852 -9.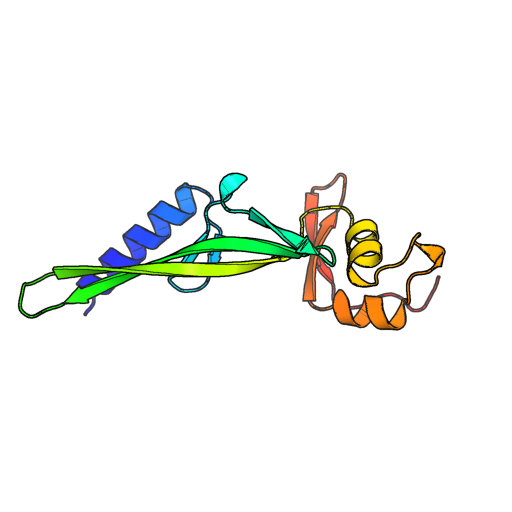975 -16.525 1.00 97.50 86 VAL A CA 1
ATOM 660 C C . VAL A 1 86 ? 12.151 -10.283 -15.780 1.00 97.50 86 VAL A C 1
ATOM 662 O O . VAL A 1 86 ? 12.179 -10.275 -14.553 1.00 97.50 86 VAL A O 1
ATOM 665 N N . LYS A 1 87 ? 13.229 -10.602 -16.502 1.00 95.25 87 LYS A N 1
ATOM 666 C CA . LYS A 1 87 ? 14.506 -11.004 -15.882 1.00 95.25 87 LYS A CA 1
ATOM 667 C C . LYS A 1 87 ? 15.405 -9.827 -15.517 1.00 95.25 87 LYS A C 1
ATOM 669 O O . LYS A 1 87 ? 16.196 -9.932 -14.587 1.00 95.25 87 LYS A O 1
ATOM 674 N N . ASP A 1 88 ? 15.304 -8.734 -16.263 1.00 95.12 88 ASP A N 1
ATOM 675 C CA . ASP A 1 88 ? 16.244 -7.622 -16.205 1.00 95.12 88 ASP A CA 1
ATOM 676 C C . ASP A 1 88 ? 15.576 -6.303 -16.655 1.00 95.12 88 ASP A C 1
ATOM 678 O O . ASP A 1 88 ? 14.505 -6.334 -17.274 1.00 95.12 88 ASP A O 1
ATOM 682 N N . PRO A 1 89 ? 16.189 -5.139 -16.364 1.00 94.12 89 PRO A N 1
ATOM 683 C CA . PRO A 1 89 ? 15.636 -3.833 -16.725 1.00 94.12 89 PRO A CA 1
ATOM 684 C C . PRO A 1 89 ? 15.465 -3.597 -18.232 1.00 94.12 89 PRO A C 1
ATOM 686 O O . PRO A 1 89 ? 14.606 -2.810 -18.623 1.00 94.12 89 PRO A O 1
ATOM 689 N N . TYR A 1 90 ? 16.269 -4.243 -19.084 1.00 95.06 90 TYR A N 1
ATOM 690 C CA . TYR A 1 90 ? 16.211 -4.063 -20.540 1.00 95.06 90 TYR A CA 1
ATOM 691 C C . TYR A 1 90 ? 14.986 -4.749 -21.148 1.00 95.06 90 TYR A C 1
ATOM 693 O O . TYR A 1 90 ? 14.512 -4.349 -22.208 1.00 95.06 90 TYR A O 1
ATOM 701 N N . SER A 1 91 ? 14.443 -5.740 -20.444 1.00 96.69 91 SER A N 1
ATOM 702 C CA . SER A 1 91 ? 13.222 -6.454 -20.811 1.00 96.69 91 SER A CA 1
ATOM 703 C C . SER A 1 91 ? 11.930 -5.746 -20.360 1.00 96.69 91 SER A C 1
ATOM 705 O O . SER A 1 91 ? 10.838 -6.258 -20.602 1.00 96.69 91 SER A O 1
ATOM 707 N N . VAL A 1 92 ? 12.017 -4.593 -19.684 1.00 96.62 92 VAL A N 1
ATOM 708 C CA . VAL A 1 92 ? 10.848 -3.859 -19.169 1.00 96.62 92 VAL A CA 1
ATOM 709 C C . VAL A 1 92 ? 10.071 -3.189 -20.305 1.00 96.62 92 VAL A C 1
ATOM 711 O O . VAL A 1 92 ? 10.609 -2.380 -21.060 1.00 96.62 92 VAL A O 1
ATOM 714 N N . ASP A 1 93 ? 8.758 -3.431 -20.366 1.00 96.12 93 ASP A N 1
ATOM 715 C CA . ASP A 1 93 ? 7.853 -2.629 -21.190 1.00 96.12 93 ASP A CA 1
ATOM 716 C C . ASP A 1 93 ? 7.643 -1.264 -20.513 1.00 96.12 93 ASP A C 1
ATOM 718 O O . ASP A 1 93 ? 6.903 -1.123 -19.527 1.00 96.12 93 ASP A O 1
ATOM 722 N N . TRP A 1 94 ? 8.301 -0.235 -21.051 1.00 93.12 94 TRP A N 1
ATOM 723 C CA . TRP A 1 94 ? 8.241 1.135 -20.539 1.00 93.12 94 TRP A CA 1
ATOM 724 C C . TRP A 1 94 ? 6.879 1.811 -20.745 1.00 93.12 94 TRP A C 1
ATOM 726 O O . TRP A 1 94 ? 6.491 2.673 -19.948 1.00 93.12 94 TRP A O 1
ATOM 736 N N . ALA A 1 95 ? 6.095 1.393 -21.743 1.00 93.88 95 ALA A N 1
ATOM 737 C CA . ALA A 1 95 ? 4.728 1.877 -21.931 1.00 93.88 95 ALA A CA 1
ATOM 738 C C . ALA A 1 95 ? 3.785 1.314 -20.852 1.00 93.88 95 ALA A C 1
ATOM 740 O O . ALA A 1 95 ? 2.879 2.009 -20.370 1.00 93.88 95 ALA A O 1
ATOM 741 N N . LYS A 1 96 ? 4.003 0.069 -20.413 1.00 95.69 96 LYS A N 1
ATOM 742 C CA . LYS A 1 96 ? 3.347 -0.499 -19.225 1.00 95.69 96 LYS A CA 1
ATOM 743 C C . LYS A 1 96 ? 3.863 0.153 -17.940 1.00 95.69 96 LYS A C 1
ATOM 745 O O . LYS A 1 96 ? 3.045 0.588 -17.131 1.00 95.69 96 LYS A O 1
ATOM 750 N N . ALA A 1 97 ? 5.177 0.335 -17.796 1.00 96.12 97 ALA A N 1
ATOM 751 C CA . ALA A 1 97 ? 5.789 0.972 -16.626 1.00 96.12 97 ALA A CA 1
ATOM 752 C C . ALA A 1 97 ? 5.238 2.384 -16.378 1.00 96.12 97 ALA A C 1
ATOM 754 O O . ALA A 1 97 ? 4.840 2.702 -15.258 1.00 96.12 97 ALA A O 1
ATOM 755 N N . LYS A 1 98 ? 5.114 3.211 -17.427 1.00 95.25 98 LYS A N 1
ATOM 756 C CA . LYS A 1 98 ? 4.534 4.563 -17.342 1.00 95.25 98 LYS A CA 1
ATOM 757 C C . LYS A 1 98 ? 3.128 4.564 -16.735 1.00 95.25 98 LYS A C 1
ATOM 759 O O . LYS A 1 98 ? 2.790 5.474 -15.982 1.00 95.25 98 LYS A O 1
ATOM 764 N N . ARG A 1 99 ? 2.307 3.555 -17.052 1.00 95.38 99 ARG A N 1
ATOM 765 C CA . ARG A 1 99 ? 0.948 3.405 -16.507 1.00 95.38 99 ARG A CA 1
ATOM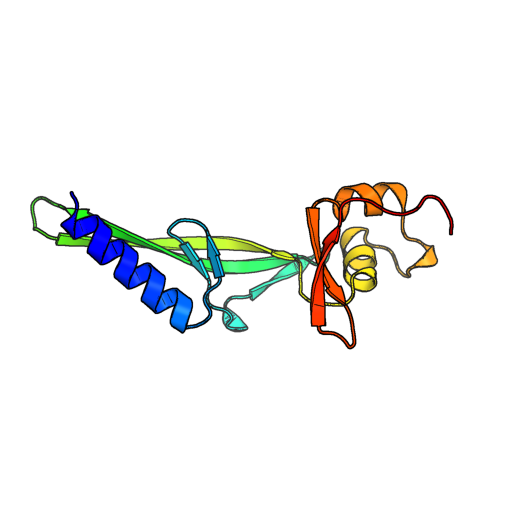 766 C C . ARG A 1 99 ? 0.976 2.917 -15.062 1.00 95.38 99 ARG A C 1
ATOM 768 O O . ARG A 1 99 ? 0.308 3.521 -14.230 1.00 95.38 99 ARG A O 1
ATOM 775 N N . THR A 1 100 ? 1.770 1.887 -14.767 1.00 95.81 100 THR A N 1
ATOM 776 C CA . THR A 1 100 ? 1.891 1.307 -13.419 1.00 95.81 100 THR A CA 1
ATOM 777 C C . THR A 1 100 ? 2.435 2.314 -12.404 1.00 95.81 100 THR A C 1
ATOM 779 O O . THR A 1 100 ? 1.938 2.390 -11.286 1.00 95.81 100 THR A O 1
ATOM 782 N N . LEU A 1 101 ? 3.436 3.110 -12.786 1.00 96.50 101 LEU A N 1
ATOM 783 C CA . LEU A 1 101 ? 4.092 4.054 -11.880 1.00 96.50 101 LEU A CA 1
ATOM 784 C C . LEU A 1 101 ? 3.284 5.330 -11.625 1.00 96.50 101 LEU A C 1
ATOM 786 O O . LEU A 1 101 ? 3.562 6.057 -10.671 1.00 96.50 101 LEU A O 1
ATOM 790 N N . LYS A 1 102 ? 2.294 5.636 -12.467 1.00 95.75 102 LYS A N 1
ATOM 791 C CA . LYS A 1 102 ? 1.536 6.883 -12.369 1.00 95.75 102 LYS A CA 1
ATOM 792 C C . LYS A 1 102 ? 0.854 6.991 -11.004 1.00 95.75 102 LYS A C 1
ATOM 794 O O . LYS A 1 102 ? 0.126 6.102 -10.582 1.00 95.75 102 LYS A O 1
ATOM 799 N N . ASN A 1 103 ? 1.028 8.140 -10.355 1.00 95.50 103 ASN A N 1
ATOM 800 C CA . AS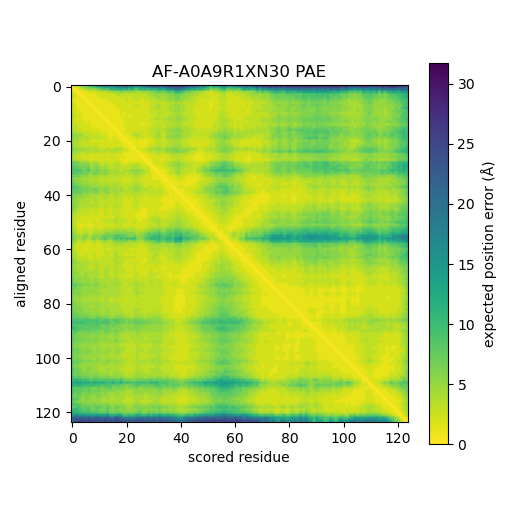N A 1 103 ? 0.542 8.470 -9.014 1.00 95.50 103 ASN A CA 1
ATOM 801 C C . ASN A 1 103 ? 1.238 7.777 -7.837 1.00 95.50 103 ASN A C 1
ATOM 803 O O . ASN A 1 103 ? 0.888 8.096 -6.697 1.00 95.50 103 ASN A O 1
ATOM 807 N N . LEU A 1 104 ? 2.225 6.911 -8.071 1.00 96.38 104 LEU A N 1
ATOM 808 C CA . LEU A 1 104 ? 3.039 6.376 -6.986 1.00 96.38 104 LEU A CA 1
ATOM 809 C C . LEU A 1 104 ? 3.952 7.457 -6.410 1.00 96.38 104 LEU A C 1
ATOM 811 O O . LEU A 1 104 ? 4.348 8.398 -7.103 1.00 96.38 104 LEU A O 1
ATOM 815 N N . ARG A 1 105 ? 4.276 7.319 -5.124 1.00 96.06 105 ARG A N 1
ATOM 816 C CA . ARG A 1 105 ? 5.280 8.148 -4.457 1.00 96.06 105 ARG A CA 1
ATOM 817 C C . ARG A 1 105 ? 6.602 7.401 -4.433 1.00 96.06 105 ARG A C 1
ATOM 819 O O . ARG A 1 105 ? 6.632 6.215 -4.123 1.00 96.06 105 ARG A O 1
ATOM 826 N N . VAL A 1 106 ? 7.676 8.110 -4.742 1.00 96.75 106 VAL A N 1
ATOM 827 C CA . VAL A 1 106 ? 9.048 7.606 -4.689 1.00 96.75 106 VAL A CA 1
ATOM 828 C C . VAL A 1 106 ? 9.896 8.520 -3.836 1.00 96.75 106 VAL A C 1
ATOM 830 O O . VAL A 1 106 ? 9.596 9.705 -3.700 1.00 96.75 106 VAL A O 1
ATOM 833 N N . LYS A 1 107 ? 10.964 7.960 -3.280 1.00 97.00 107 LYS A N 1
ATOM 834 C CA . LYS A 1 107 ? 11.939 8.674 -2.469 1.00 97.00 107 LYS A CA 1
ATOM 835 C C . LYS A 1 107 ? 13.267 8.720 -3.216 1.00 97.00 107 LYS A C 1
ATOM 837 O O . LYS A 1 107 ? 13.740 7.679 -3.665 1.00 97.00 107 LYS A O 1
ATOM 842 N N . THR A 1 108 ? 13.863 9.898 -3.365 1.00 95.75 108 THR A N 1
ATOM 843 C CA . THR A 1 108 ? 15.167 10.048 -4.027 1.00 95.75 108 THR A CA 1
ATOM 844 C C . THR A 1 108 ? 16.314 9.837 -3.047 1.00 95.75 108 THR A C 1
ATOM 846 O O . THR A 1 108 ? 16.233 10.232 -1.887 1.00 95.75 108 THR A O 1
ATOM 849 N N . SER A 1 109 ? 17.410 9.248 -3.522 1.00 91.19 109 SER A N 1
ATOM 850 C CA . SER A 1 109 ? 18.677 9.150 -2.788 1.00 91.19 109 SER A CA 1
ATOM 851 C C . SER A 1 109 ? 19.681 10.166 -3.357 1.00 91.19 109 SER A C 1
ATOM 853 O O . SER A 1 109 ? 19.687 10.348 -4.576 1.00 91.19 109 SER A O 1
ATOM 855 N N . PRO A 1 110 ? 20.499 10.855 -2.532 1.00 91.31 110 PRO A N 1
ATOM 856 C CA . PRO A 1 110 ? 20.614 10.722 -1.074 1.00 91.31 110 PRO A CA 1
ATOM 857 C C . PRO A 1 110 ? 19.646 11.618 -0.281 1.00 91.31 110 PRO A C 1
ATOM 859 O O . PRO A 1 110 ? 19.545 11.487 0.935 1.00 91.31 110 PRO A O 1
ATOM 862 N N . THR A 1 111 ? 18.930 12.535 -0.942 1.00 93.12 111 THR A N 1
ATOM 863 C CA . THR A 1 111 ? 18.176 13.615 -0.274 1.00 93.12 111 THR A CA 1
ATOM 864 C C . THR A 1 111 ? 16.959 13.148 0.519 1.00 93.12 111 THR A C 1
ATOM 866 O O . THR A 1 111 ? 16.393 13.926 1.283 1.00 93.12 111 THR A O 1
ATOM 869 N N . ASN A 1 112 ? 16.528 11.896 0.343 1.00 94.06 112 ASN A N 1
ATOM 870 C CA . ASN A 1 112 ? 15.347 11.325 0.979 1.00 94.06 112 ASN A CA 1
ATOM 871 C C . ASN A 1 112 ? 14.048 12.105 0.690 1.00 94.06 112 ASN A C 1
ATOM 873 O O . ASN A 1 112 ? 13.066 11.967 1.419 1.00 94.06 112 ASN A O 1
ATOM 877 N N . THR A 1 113 ? 14.037 12.901 -0.381 1.00 96.62 113 THR A N 1
ATOM 878 C CA . THR A 1 113 ? 12.894 13.721 -0.781 1.00 96.62 113 THR A CA 1
ATOM 879 C C . THR A 1 113 ? 11.854 12.861 -1.483 1.00 96.62 113 THR A C 1
ATOM 881 O O . THR A 1 113 ? 12.191 12.031 -2.327 1.00 96.62 113 THR A O 1
ATOM 884 N N . GLU A 1 114 ? 10.585 13.056 -1.137 1.00 96.94 114 GLU A N 1
ATOM 885 C CA . GLU A 1 114 ? 9.486 12.315 -1.742 1.00 96.94 114 GLU A CA 1
ATOM 886 C C . GLU A 1 114 ? 8.852 13.083 -2.901 1.00 96.94 114 GLU A C 1
ATOM 888 O O . GLU A 1 114 ? 8.507 14.256 -2.771 1.00 96.94 114 GLU A O 1
ATOM 893 N N . TYR A 1 115 ? 8.617 12.385 -4.008 1.00 97.00 115 TYR A N 1
ATOM 894 C CA . TYR A 1 115 ? 7.949 12.918 -5.190 1.00 97.00 115 TYR A CA 1
ATOM 895 C C . TYR A 1 115 ? 6.827 11.992 -5.634 1.00 97.00 115 TYR A C 1
ATOM 897 O O . TYR A 1 115 ? 6.915 10.773 -5.497 1.00 97.00 115 TYR A O 1
ATOM 905 N N . LYS A 1 116 ? 5.772 12.571 -6.208 1.00 97.50 116 LYS A N 1
ATOM 906 C CA . LYS A 1 116 ? 4.724 11.817 -6.896 1.00 97.50 116 LYS A CA 1
ATOM 907 C C . LYS A 1 116 ? 5.087 11.691 -8.373 1.00 97.50 116 LYS A C 1
ATOM 909 O O . LYS A 1 116 ? 5.305 12.702 -9.034 1.00 97.50 116 LYS A O 1
ATOM 914 N N . ILE A 1 117 ? 5.090 10.473 -8.904 1.00 96.81 117 ILE A N 1
ATOM 915 C CA . ILE A 1 117 ? 5.320 10.234 -10.329 1.00 96.81 117 ILE A CA 1
ATOM 916 C C . ILE A 1 117 ? 4.087 10.688 -11.116 1.00 96.81 117 ILE A C 1
ATOM 918 O O . ILE A 1 117 ? 2.984 10.160 -10.945 1.00 96.81 117 ILE A O 1
ATOM 922 N N . THR A 1 118 ? 4.272 11.664 -11.999 1.00 95.88 118 THR A N 1
ATOM 923 C CA . THR A 1 118 ? 3.227 12.176 -12.902 1.00 95.88 118 THR A CA 1
ATOM 924 C C . THR A 1 118 ? 3.327 11.585 -14.309 1.00 95.88 118 THR A C 1
ATOM 926 O O . THR A 1 118 ? 2.316 11.483 -15.005 1.00 95.88 118 THR A O 1
ATOM 929 N N . GLY A 1 119 ? 4.516 11.131 -14.704 1.00 93.81 119 GLY A N 1
ATOM 930 C CA . GLY A 1 119 ? 4.799 10.491 -15.983 1.00 93.81 119 GLY A CA 1
ATOM 931 C C . GLY A 1 119 ? 6.274 10.108 -16.105 1.00 93.81 119 GLY A C 1
ATOM 932 O O . GLY A 1 119 ? 7.048 10.312 -15.174 1.00 93.81 119 GLY A O 1
ATOM 933 N N . LEU A 1 120 ? 6.636 9.557 -17.263 1.00 92.81 120 LEU A N 1
ATOM 934 C CA . LEU A 1 120 ? 8.016 9.285 -17.670 1.00 92.81 120 LEU A CA 1
ATOM 935 C C . LEU A 1 120 ? 8.351 10.160 -18.884 1.00 92.81 120 LEU A C 1
ATOM 937 O O . LEU A 1 120 ? 7.457 10.428 -19.699 1.00 92.81 120 LEU A O 1
ATOM 941 N N . SER A 1 121 ? 9.606 10.601 -18.982 1.00 90.44 121 SER A N 1
ATOM 942 C CA . SER A 1 121 ? 10.126 11.329 -20.142 1.00 90.44 121 SER A CA 1
ATOM 943 C C . SER A 1 121 ? 10.097 10.462 -21.400 1.00 90.44 121 SER A C 1
ATOM 945 O O . SER A 1 121 ? 10.178 9.241 -21.327 1.00 90.44 121 SER A O 1
ATOM 947 N N . GLU A 1 122 ? 9.976 11.103 -22.562 1.00 81.81 122 GLU A N 1
ATOM 948 C CA . GLU A 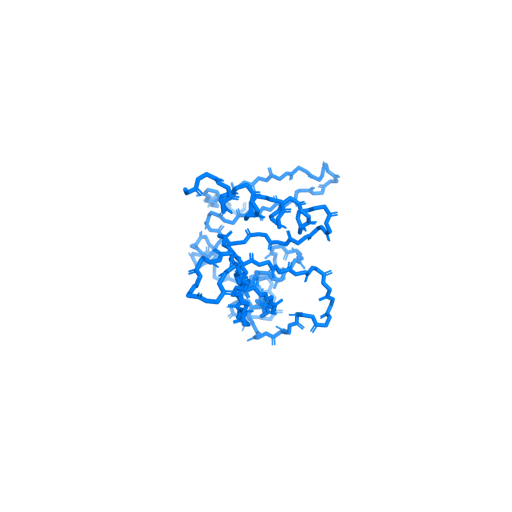1 122 ? 9.985 10.418 -23.866 1.00 81.81 122 GLU A CA 1
ATOM 949 C C . GLU A 1 122 ? 11.398 10.10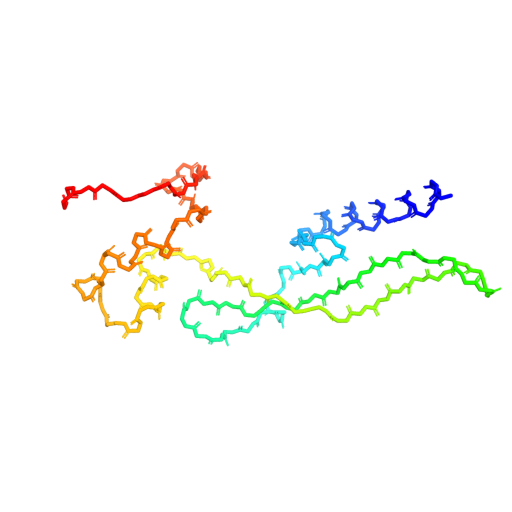0 -24.363 1.00 81.81 122 GLU A C 1
ATOM 951 O O . GLU A 1 122 ? 11.572 9.279 -25.258 1.00 81.81 122 GLU A O 1
ATOM 956 N N . LYS A 1 123 ? 12.408 10.757 -23.785 1.00 75.06 123 LYS A N 1
ATOM 957 C CA . LYS A 1 123 ? 13.812 10.514 -24.108 1.00 75.06 123 LYS A CA 1
ATOM 958 C C . LYS A 1 123 ? 14.335 9.313 -23.304 1.00 75.06 123 LYS A C 1
ATOM 960 O O . LYS A 1 123 ? 14.016 9.261 -22.109 1.00 75.06 123 LYS A O 1
ATOM 965 N N . PRO A 1 124 ? 15.093 8.398 -23.941 1.00 57.06 124 PRO A N 1
ATOM 966 C CA . PRO A 1 124 ? 15.865 7.377 -23.240 1.00 57.06 124 PRO A CA 1
ATOM 967 C C . PRO A 1 124 ? 16.942 7.999 -22.344 1.00 57.06 124 PRO A C 1
ATOM 969 O O . PRO A 1 124 ? 17.406 9.122 -22.660 1.00 57.06 124 PRO A O 1
#

Nearest PDB structures (foldseek):
  8d6j-assembly1_A  TM=8.686E-01  e=1.048E-07  Homo sapiens
  8d71-assembly1_A  TM=8.925E-01  e=5.834E-07  Homo sapiens
  7swq-assembly1_A  TM=8.030E-01  e=3.227E-07  Arabidopsis thaliana
  7swf-assembly1_A  TM=7.698E-01  e=2.400E-07  Arabidopsis thaliana
  4z4f-assembly1_A  TM=8.600E-01  e=1.906E-06  Homo sapiens

Organism: Lactuca sativa (NCBI:txid4236)

InterPro domains:
  IPR003100 PAZ domain [PS50821] (75-124)
  IPR014811 Argonaute, linker 1 domain [PF08699] (23-72)
  IPR014811 Argonaute, linker 1 domain [SM01163] (21-73)
  IPR036085 PAZ domain superfamily [SSF101690] (2-117)

Solvent-accessible surface area (backbone atoms only — not comparable to full-atom values): 7356 Å² total; per-residue (Å²): 114,68,70,50,52,53,53,42,48,50,53,50,53,54,43,48,75,70,57,28,50,75,55,93,59,27,42,28,54,84,45,75,89,33,47,43,82,74,57,51,38,31,25,38,37,41,32,34,32,56,45,62,43,85,50,98,90,40,83,43,76,50,74,45,88,37,76,49,77,44,73,52,89,70,61,70,66,60,35,49,25,38,51,68,71,43,94,43,79,88,66,56,60,60,77,56,46,42,60,72,46,45,72,40,74,48,68,44,85,88,80,64,50,76,45,69,36,84,66,69,77,93,69,132

pLDDT: mean 93.39, std 5.37, range [57.06, 97.69]

Foldseek 3Di:
DVVQVVVLVVVVVVLVVQVWDDDPQKTFHPDPVQWDDPWLQKIKGKTKRWGWDQDPVGIDIDIDIDIDMDGHDDDLQVSQCTNVVHDHSVPGDQVVSQVVQAQDWDADPPVRDIDGRHGDDPDD